Protein AF-A0A0C3Q9A3-F1 (afdb_monomer)

Solvent-accessible surface area (backbone atoms only — not comparable to full-atom values): 5598 Å² total; per-residue (Å²): 132,82,84,73,84,44,68,42,83,52,81,49,62,71,55,53,91,60,78,41,81,42,84,87,44,93,47,36,53,32,34,27,29,23,77,47,97,53,98,83,27,46,34,38,40,37,36,28,32,78,51,61,27,28,34,37,40,25,28,68,71,67,52,78,48,79,47,80,37,92,60,64,43,81,46,80,46,77,38,67,68,96,37,69,31,34,37,36,41,34,53,40,65,70,82,81,121

pLDDT: mean 92.53, std 11.79, range [40.44, 98.62]

Foldseek 3Di:
DDPDPQKDFDWQAADDPDWDADDRDQFWGIWHKYADDDPAFGIKIKTFGPDFWWKWWAFPQGDIWIDGGPDGTIDMTTHHDPGGTTGMMGTHHPPPD

Organism: NCBI:txid1051891

Nearest PDB structures (foldseek):
  2yn3-assembly1_A  TM=6.727E-01  e=9.941E-01  Salmonella enterica subsp. enterica serovar Typhimurium str. LT2
  2yn3-assembly3_D  TM=6.162E-01  e=1.102E+00  Salmonella enterica subsp. enterica serovar Typhimurium str. LT2
  2yn5-assembly1_B  TM=6.522E-01  e=2.267E+00  Salmonella enterica subsp. enterica serovar Typhimurium str. LT2
  2yn3-assembly2_B  TM=6.434E-01  e=3.423E+00  Salmonella enterica subsp. enterica serovar Typhimurium str. LT2
  7tl6-assembly2_B  TM=4.143E-01  e=4.663E+00  Mus musculus

Sequence (97 aa):
MADSKTQFNVTWPVGDQTWKEVTDIP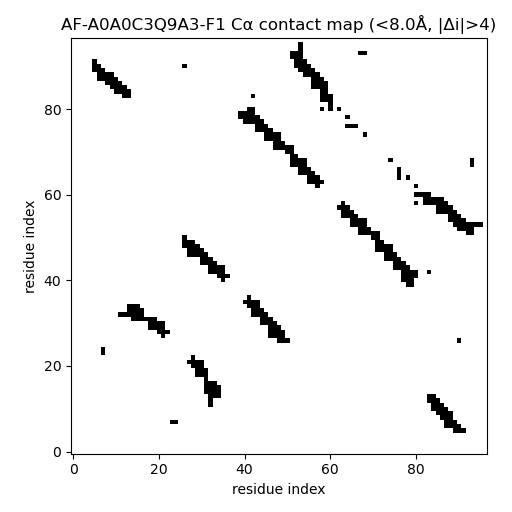SITRYRLYPITHIFYSYQLDFTNSVNLDFIFYDQSGDRYTKSTFVNGDHSVHYKSDDPTILLVKAEEPGGI

Structure (mmCIF, N/CA/C/O backbone):
data_AF-A0A0C3Q9A3-F1
#
_entry.id   AF-A0A0C3Q9A3-F1
#
loop_
_atom_site.group_PDB
_atom_site.id
_atom_site.type_symbol
_atom_site.label_atom_id
_atom_site.label_alt_id
_atom_site.label_comp_id
_atom_site.label_asym_id
_atom_site.label_entity_id
_atom_site.label_seq_id
_atom_site.pdbx_PDB_ins_code
_atom_site.Cartn_x
_atom_site.Cartn_y
_atom_site.Cartn_z
_atom_site.occupancy
_atom_site.B_iso_or_equiv
_atom_site.auth_seq_id
_atom_site.auth_comp_id
_atom_site.auth_asym_id
_atom_site.auth_atom_id
_atom_site.pdbx_PDB_model_num
ATOM 1 N N . MET A 1 1 ? -11.027 22.603 15.276 1.00 40.44 1 MET A N 1
ATOM 2 C CA . MET A 1 1 ? -10.036 21.750 14.594 1.00 40.44 1 MET A CA 1
ATOM 3 C C . MET A 1 1 ? -10.848 20.611 14.017 1.00 40.44 1 MET A C 1
ATOM 5 O O . MET A 1 1 ? -11.444 19.894 14.803 1.00 40.44 1 MET A O 1
ATOM 9 N N . ALA A 1 2 ? -11.079 20.584 12.705 1.00 42.38 2 ALA A N 1
ATOM 10 C CA . ALA A 1 2 ? -11.919 19.545 12.112 1.00 42.38 2 ALA A CA 1
ATOM 11 C C . ALA A 1 2 ? -11.199 18.199 12.262 1.00 42.38 2 ALA A C 1
ATOM 13 O O . ALA A 1 2 ? -10.034 18.117 11.879 1.00 42.38 2 ALA A O 1
ATOM 14 N N . ASP A 1 3 ? -11.867 17.197 12.838 1.00 51.12 3 ASP A N 1
ATOM 15 C CA . ASP A 1 3 ? -11.392 15.813 12.862 1.00 51.12 3 ASP A CA 1
ATOM 16 C C . ASP A 1 3 ? -11.102 15.379 11.422 1.00 51.12 3 ASP A C 1
ATOM 18 O O . ASP A 1 3 ? -12.017 15.168 10.619 1.00 51.12 3 ASP A O 1
ATOM 22 N N . SER A 1 4 ? -9.826 15.312 11.048 1.00 64.75 4 SER A N 1
ATOM 23 C CA . SER A 1 4 ? -9.432 14.754 9.765 1.00 64.75 4 SER A CA 1
ATOM 24 C C . SER A 1 4 ? -9.771 13.268 9.782 1.00 64.75 4 SER A C 1
ATOM 26 O O . SER A 1 4 ? -9.352 12.517 10.659 1.00 64.75 4 SER A O 1
ATOM 28 N N . LYS A 1 5 ? -10.563 12.826 8.804 1.00 78.75 5 LYS A N 1
ATOM 29 C CA . LYS A 1 5 ? -10.832 11.405 8.591 1.00 78.75 5 LYS A CA 1
ATOM 30 C C . LYS A 1 5 ? -9.498 10.705 8.310 1.00 78.75 5 LYS A C 1
ATOM 32 O O . LYS A 1 5 ? -8.885 10.962 7.283 1.00 78.75 5 LYS A O 1
ATOM 37 N N . THR A 1 6 ? -9.067 9.832 9.217 1.00 88.69 6 THR A N 1
ATOM 38 C CA . THR A 1 6 ? -7.829 9.041 9.089 1.00 88.69 6 THR A CA 1
ATOM 39 C C . THR A 1 6 ? -8.074 7.636 8.550 1.00 88.69 6 THR A C 1
ATOM 41 O O . THR A 1 6 ? -7.121 6.901 8.330 1.00 88.69 6 THR A O 1
ATOM 44 N N . GLN A 1 7 ? -9.335 7.244 8.339 1.00 94.75 7 GLN A N 1
ATOM 45 C CA . GLN A 1 7 ? -9.724 5.910 7.875 1.00 94.75 7 GLN A CA 1
ATOM 46 C C . GLN A 1 7 ? -10.497 5.990 6.563 1.00 94.75 7 GLN A C 1
ATOM 48 O O . GLN A 1 7 ? -11.472 6.733 6.463 1.00 94.75 7 GLN A O 1
ATOM 53 N N . PHE A 1 8 ? -10.111 5.187 5.581 1.00 96.19 8 PHE A N 1
ATOM 54 C CA . PHE A 1 8 ? -10.621 5.245 4.218 1.00 96.19 8 PHE A CA 1
ATOM 55 C C . PHE A 1 8 ? -11.033 3.848 3.760 1.00 96.19 8 PHE A C 1
ATOM 57 O O . PHE A 1 8 ? -10.188 2.963 3.625 1.00 96.19 8 PHE A O 1
ATOM 64 N N . ASN A 1 9 ? -12.333 3.653 3.529 1.00 96.88 9 ASN A N 1
ATOM 65 C CA . ASN A 1 9 ? -12.833 2.433 2.902 1.00 96.88 9 ASN A CA 1
ATOM 66 C C . ASN A 1 9 ? -12.415 2.434 1.436 1.00 96.88 9 ASN A C 1
ATOM 68 O O . ASN A 1 9 ? -12.623 3.425 0.734 1.00 96.88 9 ASN A O 1
ATOM 72 N N . VAL A 1 10 ? -11.858 1.319 0.988 1.00 96.50 10 VAL A N 1
ATOM 73 C CA . VAL A 1 10 ? -11.380 1.125 -0.376 1.00 96.50 10 VAL A CA 1
ATOM 74 C C . VAL A 1 10 ? -11.820 -0.238 -0.897 1.00 96.50 10 VAL A C 1
ATOM 76 O O . VAL A 1 10 ? -12.425 -1.047 -0.197 1.00 96.50 10 VAL A O 1
ATOM 79 N N . THR A 1 11 ? -11.528 -0.504 -2.162 1.00 97.62 11 THR A N 1
ATOM 80 C CA . THR A 1 11 ? -11.592 -1.850 -2.725 1.00 97.62 11 THR A CA 1
ATOM 81 C C . THR A 1 11 ? -10.426 -1.981 -3.683 1.00 97.62 11 THR A C 1
ATOM 83 O O . THR A 1 11 ? -10.497 -1.566 -4.840 1.00 97.62 11 THR A O 1
ATOM 86 N N . TRP A 1 12 ? -9.308 -2.476 -3.164 1.00 97.69 12 TRP A N 1
ATOM 87 C CA . TRP A 1 12 ? -8.072 -2.651 -3.915 1.00 97.69 12 TRP A CA 1
ATOM 88 C C . TRP A 1 12 ? -7.861 -4.145 -4.164 1.00 97.69 12 TRP A C 1
ATOM 90 O O . TRP A 1 12 ? -7.211 -4.813 -3.357 1.00 97.69 12 TRP A O 1
ATOM 100 N N . PRO A 1 13 ? -8.447 -4.699 -5.243 1.00 98.00 13 PRO A N 1
ATOM 101 C CA . PRO A 1 13 ? -8.308 -6.111 -5.561 1.00 98.00 13 PRO A CA 1
ATOM 102 C C . PRO A 1 13 ? -6.903 -6.412 -6.079 1.00 98.00 13 PRO A C 1
ATOM 104 O O . PRO A 1 13 ? -6.267 -5.568 -6.732 1.00 98.00 13 PRO A O 1
ATOM 107 N N . VAL A 1 14 ? -6.464 -7.650 -5.851 1.00 98.00 14 VAL A N 1
ATOM 108 C CA . VAL A 1 14 ? -5.254 -8.187 -6.478 1.00 98.00 14 VAL A CA 1
ATOM 109 C C . VAL A 1 14 ? -5.412 -8.154 -7.996 1.00 98.00 14 VAL A C 1
ATOM 111 O O . VAL A 1 14 ? -6.410 -8.613 -8.547 1.00 98.00 14 VAL A O 1
ATOM 114 N N . GLY A 1 15 ? -4.418 -7.587 -8.668 1.00 96.94 15 GLY A N 1
ATOM 115 C CA . GLY A 1 15 ? -4.305 -7.536 -10.117 1.00 96.94 15 GLY A CA 1
ATOM 116 C C . GLY A 1 15 ? -2.867 -7.802 -10.547 1.00 96.94 15 GLY A C 1
ATOM 117 O O . GLY A 1 15 ? -2.220 -8.728 -10.057 1.00 96.94 15 GLY A O 1
ATOM 118 N N . ASP A 1 16 ? -2.380 -6.988 -11.477 1.00 96.56 16 ASP A N 1
ATOM 119 C CA . ASP A 1 16 ? -1.021 -7.051 -12.001 1.00 96.56 16 ASP A CA 1
ATOM 120 C C . ASP A 1 16 ? -0.128 -5.930 -11.428 1.00 96.56 16 ASP A C 1
ATOM 122 O O . ASP A 1 16 ? -0.476 -5.231 -10.474 1.00 96.56 16 ASP A O 1
ATOM 126 N N . GLN A 1 17 ? 1.064 -5.771 -12.006 1.00 97.50 17 GLN A N 1
ATOM 127 C CA . GLN A 1 17 ? 2.052 -4.774 -11.585 1.00 97.50 17 GLN A CA 1
ATOM 128 C C . GLN A 1 17 ? 1.770 -3.350 -12.101 1.00 97.50 17 GLN A C 1
ATOM 130 O O . GLN A 1 17 ? 2.625 -2.466 -11.958 1.00 97.50 17 GLN A O 1
ATOM 135 N N . THR A 1 18 ? 0.601 -3.112 -12.698 1.00 98.19 18 THR A N 1
ATOM 136 C CA . THR A 1 18 ? 0.197 -1.805 -13.217 1.00 98.19 18 THR A CA 1
ATOM 137 C C . THR A 1 18 ? -0.289 -0.909 -12.084 1.00 98.19 18 THR A C 1
ATOM 139 O O . THR A 1 18 ? -1.111 -1.306 -11.259 1.00 98.19 18 THR A O 1
ATOM 142 N N . TRP A 1 19 ? 0.210 0.325 -12.060 1.00 98.38 19 TRP A N 1
ATOM 143 C CA . TRP A 1 19 ? -0.228 1.347 -11.114 1.00 98.38 19 TRP A CA 1
ATOM 144 C C . TRP A 1 19 ? -1.666 1.795 -11.387 1.00 98.38 19 TRP A C 1
ATOM 146 O O . TRP A 1 19 ? -2.050 2.044 -12.529 1.00 98.38 19 TRP A O 1
ATOM 156 N N . LYS A 1 20 ? -2.441 1.922 -10.312 1.00 98.19 20 LYS A N 1
ATOM 157 C CA . LYS A 1 20 ? -3.806 2.444 -10.282 1.00 98.19 20 LYS A CA 1
ATOM 158 C C . LYS A 1 20 ? -3.811 3.720 -9.444 1.00 98.19 20 LYS A C 1
ATOM 160 O O . LYS A 1 20 ? -3.312 3.714 -8.320 1.00 98.19 20 LYS A O 1
ATOM 165 N N . GLU A 1 21 ? -4.374 4.794 -9.980 1.00 98.00 21 GLU A N 1
ATOM 166 C CA . GLU A 1 21 ? -4.468 6.079 -9.279 1.00 98.00 21 GLU A CA 1
ATOM 167 C C . GLU A 1 21 ? -5.463 6.014 -8.109 1.00 98.00 21 GLU A C 1
ATOM 169 O O . GLU A 1 21 ? -6.452 5.278 -8.148 1.00 98.00 21 GLU A O 1
ATOM 174 N N . VAL A 1 22 ? -5.195 6.797 -7.064 1.00 97.06 22 VAL A N 1
ATOM 175 C CA . VAL A 1 22 ? -6.016 6.919 -5.855 1.00 97.06 22 VAL A CA 1
ATOM 176 C C . VAL A 1 22 ? -6.440 8.374 -5.700 1.00 97.06 22 VAL A C 1
ATOM 178 O O . VAL A 1 22 ? -5.605 9.268 -5.611 1.00 97.06 22 VAL A O 1
ATOM 181 N N . THR A 1 23 ? -7.748 8.615 -5.649 1.00 93.00 23 THR A N 1
ATOM 182 C CA . THR A 1 23 ? -8.320 9.965 -5.486 1.00 93.00 23 THR A CA 1
ATOM 183 C C . THR A 1 23 ? -8.913 10.205 -4.103 1.00 93.00 23 THR A C 1
ATOM 185 O O . THR A 1 23 ? -9.062 11.350 -3.686 1.00 93.00 23 THR A O 1
ATOM 188 N N . ASP A 1 24 ? -9.243 9.132 -3.385 1.00 90.88 24 ASP A N 1
ATOM 189 C CA . ASP A 1 24 ? -10.082 9.200 -2.183 1.00 90.88 24 ASP A CA 1
ATOM 190 C C . ASP A 1 24 ? -9.267 9.241 -0.881 1.00 90.88 24 ASP A C 1
ATOM 192 O O . ASP A 1 24 ? -9.819 9.468 0.197 1.00 90.88 24 ASP A O 1
ATOM 196 N N . ILE A 1 25 ? -7.949 9.035 -0.979 1.00 93.75 25 ILE A N 1
ATOM 197 C CA . ILE A 1 25 ? -6.997 9.099 0.133 1.00 93.75 25 ILE A CA 1
ATOM 198 C C . ILE A 1 25 ? -6.007 10.232 -0.160 1.00 93.75 25 ILE A C 1
ATOM 200 O O . ILE A 1 25 ? -5.127 10.052 -0.994 1.00 93.75 25 ILE A O 1
ATOM 204 N N . PRO A 1 26 ? -6.085 11.386 0.525 1.00 91.81 26 PRO A N 1
ATOM 205 C CA . PRO A 1 26 ? -5.252 12.548 0.200 1.00 91.81 26 PRO A CA 1
ATOM 206 C C . PRO A 1 26 ? -3.737 12.297 0.252 1.00 91.81 26 PRO A C 1
ATOM 208 O O . PRO A 1 26 ? -2.972 12.964 -0.442 1.00 91.81 26 PRO A O 1
ATOM 211 N N . SER A 1 27 ? -3.298 11.356 1.091 1.00 94.25 27 SER A N 1
ATOM 212 C CA . SER A 1 27 ? -1.885 11.048 1.316 1.00 94.25 27 SER A CA 1
ATOM 213 C C . SER A 1 27 ? -1.326 9.944 0.419 1.00 94.25 27 SER A C 1
ATOM 215 O O . SER A 1 27 ? -0.108 9.791 0.398 1.00 94.25 27 SER A O 1
ATOM 217 N N . ILE A 1 28 ? -2.163 9.202 -0.323 1.00 96.94 28 ILE A N 1
ATOM 218 C CA . ILE A 1 28 ? -1.742 8.146 -1.259 1.00 96.94 28 ILE A CA 1
ATOM 219 C C . ILE A 1 28 ? -2.187 8.531 -2.666 1.00 96.94 28 ILE A C 1
ATOM 221 O O . ILE A 1 28 ? -3.370 8.741 -2.898 1.00 96.94 28 ILE A O 1
ATOM 225 N N . THR A 1 29 ? -1.259 8.575 -3.618 1.00 98.06 29 THR A N 1
ATOM 226 C CA . THR A 1 29 ? -1.562 8.997 -4.996 1.00 98.06 29 THR A CA 1
ATOM 227 C C . THR A 1 29 ? -1.836 7.831 -5.935 1.00 98.06 29 THR A C 1
ATOM 229 O O . THR A 1 29 ? -2.630 7.959 -6.860 1.00 98.06 29 THR A O 1
ATOM 232 N N . ARG A 1 30 ? -1.213 6.674 -5.701 1.00 98.44 30 ARG A N 1
ATOM 233 C CA . ARG A 1 30 ? -1.387 5.467 -6.517 1.00 98.44 30 ARG A CA 1
ATOM 234 C C . ARG A 1 30 ? -1.025 4.215 -5.734 1.00 98.44 30 ARG A C 1
ATOM 236 O O . ARG A 1 30 ? -0.259 4.275 -4.771 1.00 98.44 30 ARG A O 1
ATOM 243 N N . TYR A 1 31 ? -1.540 3.079 -6.183 1.00 98.62 31 TYR A N 1
ATOM 244 C CA . TYR A 1 31 ? -1.211 1.763 -5.650 1.00 98.62 31 TYR A CA 1
ATOM 245 C C . TYR A 1 31 ? -1.105 0.715 -6.758 1.00 98.62 31 TYR A C 1
ATOM 247 O O . TYR A 1 31 ? -1.618 0.892 -7.862 1.00 98.62 31 TYR A O 1
ATOM 255 N N . ARG A 1 32 ? -0.477 -0.413 -6.449 1.00 98.50 32 ARG A N 1
ATOM 256 C CA . ARG A 1 32 ? -0.613 -1.663 -7.199 1.00 98.50 32 ARG A CA 1
ATOM 257 C C . ARG A 1 32 ? -0.502 -2.829 -6.234 1.00 98.50 32 ARG A C 1
ATOM 259 O O . ARG A 1 32 ? 0.287 -2.791 -5.295 1.00 98.50 32 ARG A O 1
ATOM 266 N N . LEU A 1 33 ? -1.297 -3.858 -6.472 1.00 98.56 33 LEU A N 1
ATOM 267 C CA . LEU A 1 33 ? -1.353 -5.039 -5.626 1.00 98.56 33 LEU A CA 1
ATOM 268 C C . LEU A 1 33 ? -1.332 -6.274 -6.514 1.00 98.56 33 LEU A C 1
ATOM 270 O O . LEU A 1 33 ? -2.216 -6.434 -7.354 1.00 98.56 33 LEU A O 1
ATOM 274 N N . TYR A 1 34 ? -0.337 -7.132 -6.325 1.00 98.44 34 TYR A N 1
ATOM 275 C CA . TYR A 1 34 ? -0.092 -8.277 -7.195 1.00 98.44 34 TYR A CA 1
ATOM 276 C C . TYR A 1 34 ? 0.504 -9.459 -6.422 1.00 98.44 34 TYR A C 1
ATOM 278 O O . TYR A 1 34 ? 1.125 -9.266 -5.368 1.00 98.44 34 TYR A O 1
ATOM 286 N N . PRO A 1 35 ? 0.323 -10.692 -6.928 1.00 97.69 35 PRO A N 1
ATOM 287 C CA . PRO A 1 35 ? 0.959 -11.860 -6.346 1.00 97.69 35 PRO A CA 1
ATOM 288 C C . PRO A 1 35 ? 2.472 -11.823 -6.580 1.00 97.69 35 PRO A C 1
ATOM 290 O O . PRO A 1 35 ? 2.948 -11.400 -7.636 1.00 97.69 35 PRO A O 1
ATOM 293 N N . ILE A 1 36 ? 3.232 -12.320 -5.610 1.00 97.00 36 ILE A N 1
ATOM 294 C CA . ILE A 1 36 ? 4.686 -12.477 -5.706 1.00 97.00 36 ILE A CA 1
ATOM 295 C C . ILE A 1 36 ? 5.091 -13.918 -5.411 1.00 97.00 36 ILE A C 1
ATOM 297 O O . ILE A 1 36 ? 4.438 -14.626 -4.649 1.00 97.00 36 ILE A O 1
ATOM 301 N N . THR A 1 37 ? 6.198 -14.358 -6.007 1.00 94.75 37 THR A N 1
ATOM 302 C CA . THR A 1 37 ? 6.802 -15.654 -5.673 1.00 94.75 37 THR A CA 1
ATOM 303 C C . THR A 1 37 ? 7.827 -15.451 -4.564 1.00 94.75 37 THR A C 1
ATOM 305 O O . THR A 1 37 ? 8.964 -15.063 -4.827 1.00 94.75 37 THR A O 1
ATOM 308 N N . HIS A 1 38 ? 7.425 -15.690 -3.317 1.00 93.19 38 HIS A N 1
ATOM 309 C CA . HIS A 1 38 ? 8.304 -15.616 -2.153 1.00 93.19 38 HIS A CA 1
ATOM 310 C C . HIS A 1 38 ? 7.911 -16.667 -1.104 1.00 93.19 38 HIS A C 1
ATOM 312 O O . HIS A 1 38 ? 6.756 -17.070 -1.016 1.00 93.19 38 HIS A O 1
ATOM 318 N N . ILE A 1 39 ? 8.868 -17.126 -0.292 1.00 90.31 39 ILE A N 1
ATOM 319 C CA . ILE A 1 39 ? 8.636 -18.230 0.661 1.00 90.31 39 ILE A CA 1
ATOM 320 C C . ILE A 1 39 ? 7.768 -17.834 1.866 1.00 90.31 39 ILE A C 1
ATOM 322 O O . ILE A 1 39 ? 7.105 -18.685 2.452 1.00 90.31 39 ILE A O 1
ATOM 326 N N . PHE A 1 40 ? 7.759 -16.549 2.230 1.00 91.69 40 PHE A N 1
ATOM 327 C CA . PHE A 1 40 ? 7.018 -16.032 3.392 1.00 91.69 40 PHE A CA 1
ATOM 328 C C . PHE A 1 40 ? 5.814 -15.162 3.026 1.00 91.69 40 PHE A C 1
ATOM 330 O O . PHE A 1 40 ? 4.941 -14.948 3.862 1.00 91.69 40 PHE A O 1
ATOM 337 N N . TYR A 1 41 ? 5.762 -14.663 1.792 1.00 92.88 41 TYR A N 1
ATOM 338 C CA . TYR A 1 41 ? 4.782 -13.672 1.360 1.00 92.88 41 TYR A CA 1
ATOM 339 C C . TYR A 1 41 ? 4.188 -14.101 0.033 1.00 92.88 41 TYR A C 1
ATOM 341 O O . TYR A 1 41 ? 4.898 -14.611 -0.831 1.00 92.88 41 TYR A O 1
ATOM 349 N N . SER A 1 42 ? 2.893 -13.874 -0.121 1.00 96.31 42 SER A N 1
ATOM 350 C CA . SER A 1 42 ? 2.162 -14.226 -1.337 1.00 96.31 42 SER A CA 1
ATOM 351 C C . SER A 1 42 ? 1.779 -12.989 -2.141 1.00 96.31 42 SER A C 1
ATOM 353 O O . SER A 1 42 ? 1.538 -13.104 -3.339 1.00 96.31 42 SER A O 1
ATOM 355 N N . TYR A 1 43 ? 1.782 -11.809 -1.512 1.00 98.12 43 TYR A N 1
ATOM 356 C CA . TYR A 1 43 ? 1.338 -10.559 -2.116 1.00 98.12 43 TYR A CA 1
ATOM 357 C C . TYR A 1 43 ? 2.274 -9.400 -1.784 1.00 98.12 43 TYR A C 1
ATOM 359 O O . TYR A 1 43 ? 2.888 -9.346 -0.712 1.00 98.12 43 TYR A O 1
ATOM 367 N N . GLN A 1 44 ? 2.363 -8.466 -2.727 1.00 98.31 44 GLN A N 1
ATOM 368 C CA . GLN A 1 44 ? 3.037 -7.188 -2.563 1.00 98.31 44 GLN A CA 1
ATOM 369 C C . GLN A 1 44 ? 2.061 -6.063 -2.893 1.00 98.31 44 GLN A C 1
ATOM 371 O O . GLN A 1 44 ? 1.553 -5.986 -4.013 1.00 98.31 44 GLN A O 1
ATOM 376 N N . LEU A 1 45 ? 1.826 -5.190 -1.916 1.00 98.50 45 LEU A N 1
ATOM 377 C CA . LEU A 1 45 ? 1.183 -3.898 -2.114 1.00 98.50 45 LEU A CA 1
ATOM 378 C C . LEU A 1 45 ? 2.279 -2.847 -2.249 1.00 98.50 45 LEU A C 1
ATOM 380 O O . LEU A 1 45 ? 2.998 -2.585 -1.284 1.00 98.50 45 LEU A O 1
ATOM 384 N N . ASP A 1 46 ? 2.375 -2.234 -3.422 1.00 98.50 46 ASP A N 1
ATOM 385 C CA . ASP A 1 46 ? 3.125 -0.997 -3.583 1.00 98.50 46 ASP A CA 1
ATOM 386 C C . ASP A 1 46 ? 2.164 0.190 -3.552 1.00 98.50 46 ASP A C 1
ATOM 388 O O . ASP A 1 46 ? 1.073 0.131 -4.123 1.00 98.50 46 ASP A O 1
ATOM 392 N N . PHE A 1 47 ? 2.571 1.278 -2.911 1.00 98.56 47 PHE A N 1
ATOM 393 C CA . PHE A 1 47 ? 1.827 2.532 -2.895 1.00 98.56 47 PHE A CA 1
ATOM 394 C C . PHE A 1 47 ? 2.780 3.722 -2.938 1.00 98.56 47 PHE A C 1
ATOM 396 O O . PHE A 1 47 ? 3.931 3.612 -2.519 1.00 98.56 47 PHE A O 1
ATOM 403 N N . THR A 1 48 ? 2.291 4.855 -3.433 1.00 98.44 48 THR A N 1
ATOM 404 C CA . THR A 1 48 ? 3.027 6.121 -3.415 1.00 98.44 48 THR A CA 1
ATOM 405 C C . THR A 1 48 ? 2.367 7.082 -2.445 1.00 98.44 48 THR A C 1
ATOM 407 O O . THR A 1 48 ? 1.168 7.332 -2.575 1.00 98.44 48 THR A O 1
ATOM 410 N N . ASN A 1 49 ? 3.127 7.648 -1.508 1.00 96.94 49 ASN A N 1
ATOM 411 C CA . ASN A 1 49 ? 2.640 8.683 -0.596 1.00 96.94 49 ASN A CA 1
ATOM 412 C C . ASN A 1 49 ? 3.220 10.075 -0.901 1.00 96.94 49 ASN A C 1
ATOM 414 O O . ASN A 1 49 ? 4.329 10.225 -1.415 1.00 96.94 49 ASN A O 1
ATOM 418 N N . SER A 1 50 ? 2.461 11.109 -0.540 1.00 95.50 50 SER A N 1
ATOM 419 C CA . SER A 1 50 ? 2.859 12.524 -0.633 1.00 95.50 50 SER A CA 1
ATOM 420 C C . SER A 1 50 ? 3.143 13.168 0.731 1.00 95.50 50 SER A C 1
ATOM 422 O O . SER A 1 50 ? 3.612 14.308 0.788 1.00 95.50 50 SER A O 1
ATOM 424 N N . VAL A 1 51 ? 2.862 12.444 1.819 1.00 91.94 51 VAL A N 1
ATOM 425 C CA . VAL A 1 51 ? 3.058 12.870 3.208 1.00 91.94 51 VAL A CA 1
ATOM 426 C C . VAL A 1 51 ? 3.589 11.694 4.026 1.00 91.94 51 VAL A C 1
ATOM 428 O O . VAL A 1 51 ? 3.086 10.575 3.901 1.00 91.94 51 VAL A O 1
ATOM 431 N N . ASN A 1 52 ? 4.571 11.963 4.884 1.00 92.00 52 ASN A N 1
ATOM 432 C CA . ASN A 1 52 ? 5.120 11.008 5.843 1.00 92.00 52 ASN A CA 1
ATOM 433 C C . ASN A 1 52 ? 4.085 10.671 6.922 1.00 92.00 52 ASN A C 1
ATOM 435 O O . ASN A 1 52 ? 3.790 11.509 7.772 1.00 92.00 52 ASN A O 1
ATOM 439 N N . LEU A 1 53 ? 3.550 9.454 6.882 1.00 92.75 53 LEU A N 1
ATOM 440 C CA . LEU A 1 53 ? 2.548 8.943 7.819 1.00 92.75 53 LEU A CA 1
ATOM 441 C C . LEU A 1 53 ? 2.830 7.472 8.151 1.00 92.75 53 LEU A C 1
ATOM 443 O O . LEU A 1 53 ? 3.583 6.781 7.450 1.00 92.75 53 LEU A O 1
ATOM 447 N N . ASP A 1 54 ? 2.177 6.987 9.200 1.00 93.81 54 ASP A N 1
ATOM 448 C CA . ASP A 1 54 ? 2.028 5.565 9.477 1.00 93.81 54 ASP A CA 1
ATOM 449 C C . ASP A 1 54 ? 0.764 5.053 8.776 1.00 93.81 54 ASP A C 1
ATOM 451 O O . ASP A 1 54 ? -0.356 5.477 9.062 1.00 93.81 54 ASP A O 1
ATOM 455 N N . PHE A 1 55 ? 0.947 4.141 7.821 1.00 95.69 55 PHE A N 1
ATOM 456 C CA . PHE A 1 55 ? -0.149 3.536 7.073 1.00 95.69 55 PHE A CA 1
ATOM 457 C C . PHE A 1 55 ? -0.487 2.156 7.622 1.00 95.69 55 PHE A C 1
ATOM 459 O O . PHE A 1 55 ? 0.400 1.326 7.832 1.00 95.69 55 PHE A O 1
ATOM 466 N N . ILE A 1 56 ? -1.777 1.888 7.810 1.00 97.00 56 ILE A N 1
ATOM 467 C CA . ILE A 1 56 ? -2.289 0.583 8.228 1.00 97.00 56 ILE A CA 1
ATOM 468 C C . ILE A 1 56 ? -3.292 0.094 7.189 1.00 97.00 56 ILE A C 1
ATOM 470 O O . ILE A 1 56 ? -4.311 0.737 6.952 1.00 97.00 56 ILE A O 1
ATOM 474 N N . PHE A 1 57 ? -3.026 -1.063 6.604 1.00 97.94 57 PHE A N 1
ATOM 475 C CA . PHE A 1 57 ? -3.869 -1.699 5.601 1.00 97.94 57 PHE A CA 1
ATOM 476 C C . PHE A 1 57 ? -4.588 -2.888 6.229 1.00 97.94 57 PHE A C 1
ATOM 478 O O . PHE A 1 57 ? -3.957 -3.665 6.948 1.00 97.94 57 PHE A O 1
ATOM 485 N N . TYR A 1 58 ? -5.883 -3.020 5.954 1.00 98.12 58 TYR A N 1
ATOM 486 C CA . TYR A 1 58 ? -6.663 -4.195 6.323 1.00 98.12 58 TYR A CA 1
ATOM 487 C C . TYR A 1 58 ? -7.189 -4.867 5.070 1.00 98.12 58 TYR A C 1
ATOM 489 O O . TYR A 1 58 ? -7.802 -4.210 4.217 1.00 98.12 58 TYR A O 1
ATOM 497 N N . ASP A 1 59 ? -6.943 -6.164 4.970 1.00 98.00 59 ASP A N 1
ATOM 498 C CA . ASP A 1 59 ? -7.498 -6.961 3.892 1.00 98.00 59 ASP A CA 1
ATOM 499 C C . ASP A 1 59 ? -8.916 -7.457 4.199 1.00 98.00 59 ASP A C 1
ATOM 501 O O . ASP A 1 59 ? -9.508 -7.152 5.238 1.00 98.00 59 ASP A O 1
ATOM 505 N N . GLN A 1 60 ? -9.479 -8.204 3.258 1.00 97.38 60 GLN A N 1
ATOM 506 C CA . GLN A 1 60 ? -10.830 -8.732 3.336 1.00 97.38 60 GLN A CA 1
ATOM 507 C C . GLN A 1 60 ? -10.956 -9.893 4.332 1.00 97.38 60 GLN A C 1
ATOM 509 O O . GLN A 1 60 ? -12.046 -10.118 4.860 1.00 97.38 60 GLN A O 1
ATOM 514 N N . SER A 1 61 ? -9.855 -10.579 4.649 1.00 96.94 61 SER A N 1
ATOM 515 C CA . SER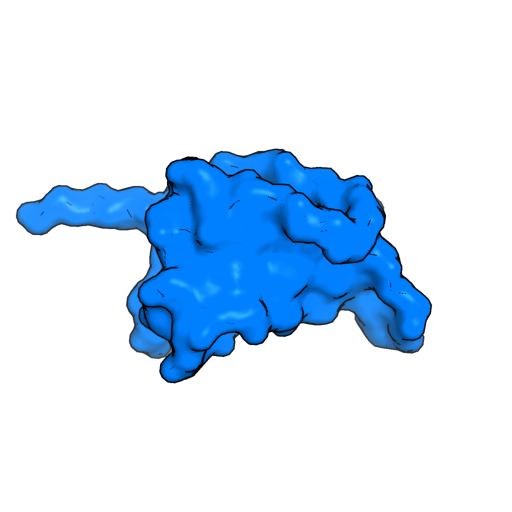 A 1 61 ? -9.814 -11.578 5.723 1.00 96.94 61 SER A CA 1
ATOM 516 C C . SER A 1 61 ? -9.814 -10.949 7.126 1.00 96.94 61 SER A C 1
ATOM 518 O O . SER A 1 61 ? -10.159 -11.613 8.104 1.00 96.94 61 SER A O 1
ATOM 520 N N . GLY A 1 62 ? -9.507 -9.650 7.217 1.00 94.94 62 GLY A N 1
ATOM 521 C CA . GLY A 1 62 ? -9.424 -8.883 8.459 1.00 94.94 62 GLY A CA 1
ATOM 522 C C . GLY A 1 62 ? -8.001 -8.755 9.011 1.00 94.94 62 GLY A C 1
ATOM 523 O O . GLY A 1 62 ? -7.823 -8.190 10.095 1.00 94.94 62 GLY A O 1
ATOM 524 N N . ASP A 1 63 ? -6.996 -9.238 8.277 1.00 96.62 63 ASP A N 1
ATOM 525 C CA . ASP A 1 63 ? -5.592 -9.133 8.658 1.00 96.62 63 ASP A CA 1
ATOM 526 C C . ASP A 1 63 ? -5.078 -7.698 8.505 1.00 96.62 63 ASP A C 1
ATOM 528 O O . ASP A 1 63 ? -5.548 -6.924 7.671 1.00 96.62 63 ASP A O 1
ATOM 532 N N . ARG A 1 64 ? -4.089 -7.337 9.332 1.00 96.06 64 ARG A N 1
ATOM 533 C CA . ARG A 1 64 ? -3.551 -5.975 9.454 1.00 96.06 64 ARG A CA 1
ATOM 534 C C . ARG A 1 64 ? -2.076 -5.905 9.071 1.00 96.06 64 ARG A C 1
ATOM 536 O O . ARG A 1 64 ? -1.255 -6.616 9.652 1.00 96.06 64 ARG A O 1
ATOM 543 N N . TYR A 1 65 ? -1.719 -4.932 8.234 1.00 96.19 65 TYR A N 1
ATOM 544 C CA . TYR A 1 65 ? -0.342 -4.680 7.796 1.00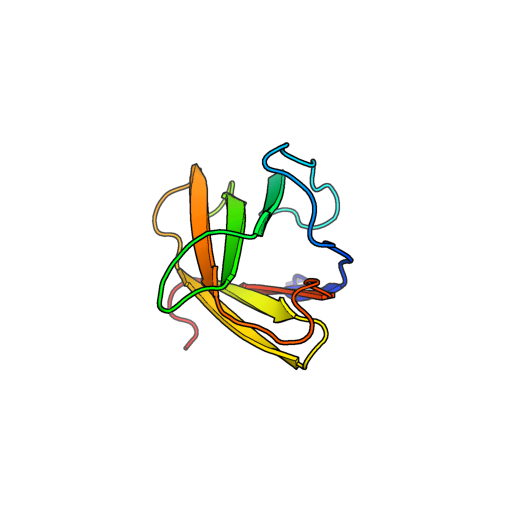 96.19 65 TYR A CA 1
ATOM 545 C C . TYR A 1 65 ? 0.043 -3.211 7.974 1.00 96.19 65 TYR A C 1
ATOM 547 O O . TYR A 1 65 ? -0.685 -2.325 7.536 1.00 96.19 65 TYR A O 1
ATOM 555 N N . THR A 1 66 ? 1.193 -2.943 8.594 1.00 95.06 66 THR A N 1
ATOM 556 C CA . THR A 1 66 ? 1.631 -1.576 8.922 1.00 95.06 66 THR A CA 1
ATOM 557 C C . THR A 1 66 ? 2.870 -1.178 8.129 1.00 95.06 66 THR A C 1
ATOM 559 O O . THR A 1 66 ? 3.804 -1.970 7.977 1.00 95.06 66 THR A O 1
ATOM 562 N N . LYS A 1 67 ? 2.901 0.073 7.662 1.00 96.31 67 LYS A N 1
ATOM 563 C CA . LYS A 1 67 ? 4.055 0.685 7.008 1.00 96.31 67 LYS A CA 1
ATOM 564 C C . LYS A 1 67 ? 4.261 2.126 7.461 1.00 96.31 67 LYS A C 1
ATOM 566 O O . LYS A 1 67 ? 3.509 3.012 7.069 1.00 96.31 67 LYS A O 1
ATOM 571 N N . SER A 1 68 ? 5.340 2.355 8.198 1.00 94.31 68 SER A N 1
ATOM 572 C CA . SER A 1 68 ? 5.842 3.701 8.482 1.00 94.31 68 SER A CA 1
ATOM 573 C C . SER A 1 68 ? 6.606 4.257 7.286 1.00 94.31 68 SER A C 1
ATOM 575 O O . SER A 1 68 ? 7.468 3.577 6.713 1.00 94.31 68 SER A O 1
ATOM 577 N N . THR A 1 69 ? 6.294 5.495 6.910 1.00 92.75 69 THR A N 1
ATOM 578 C CA . THR A 1 69 ? 6.923 6.196 5.785 1.00 92.75 69 THR A CA 1
ATOM 579 C C . THR A 1 69 ? 7.654 7.440 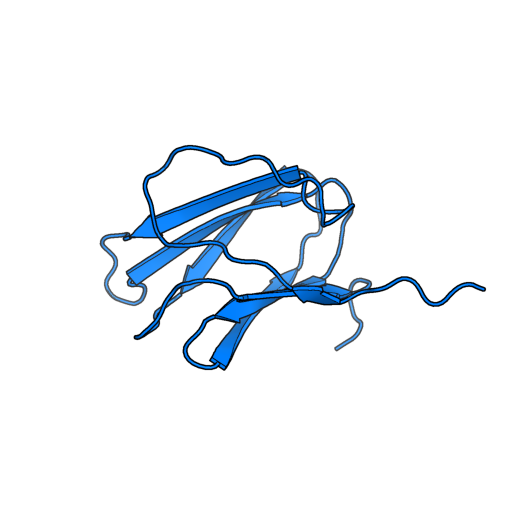6.289 1.00 92.75 69 THR A C 1
ATOM 581 O O . THR A 1 69 ? 7.052 8.379 6.798 1.00 92.75 69 THR A O 1
ATOM 584 N N . PHE A 1 70 ? 8.987 7.431 6.189 1.00 89.44 70 PHE A N 1
ATOM 585 C CA . PHE A 1 70 ? 9.849 8.547 6.622 1.00 89.44 70 PHE A CA 1
ATOM 586 C C . PHE A 1 70 ? 10.263 9.470 5.470 1.00 89.44 70 PHE A C 1
ATOM 588 O O . PHE A 1 70 ? 10.862 10.524 5.684 1.00 89.44 70 PHE A O 1
ATOM 595 N N . VAL A 1 71 ? 9.970 9.048 4.244 1.00 92.44 71 VAL A N 1
ATOM 596 C CA . VAL A 1 71 ? 10.173 9.806 3.015 1.00 92.44 71 VAL A CA 1
ATOM 597 C C . VAL A 1 71 ? 8.906 9.689 2.181 1.00 92.44 71 VAL A C 1
ATOM 599 O O . VAL A 1 71 ? 8.212 8.680 2.267 1.00 92.44 71 VAL A O 1
ATOM 602 N N . ASN A 1 72 ? 8.637 10.699 1.360 1.00 95.50 72 ASN A N 1
ATOM 603 C CA . ASN A 1 72 ? 7.596 10.624 0.345 1.00 95.50 72 ASN A CA 1
ATOM 604 C C . ASN A 1 72 ? 8.096 9.789 -0.836 1.00 95.50 72 ASN A C 1
ATOM 606 O O . ASN A 1 72 ? 9.237 9.965 -1.277 1.00 95.50 72 ASN A O 1
ATOM 610 N N . GLY A 1 73 ? 7.237 8.945 -1.394 1.00 97.06 73 GLY A N 1
ATOM 611 C CA . GLY A 1 73 ? 7.531 8.204 -2.611 1.00 97.06 73 GLY A CA 1
ATOM 612 C C . GLY A 1 73 ? 6.931 6.810 -2.605 1.00 97.06 73 GLY A C 1
ATOM 613 O O . GLY A 1 73 ? 5.900 6.562 -1.991 1.00 97.06 73 GLY A O 1
ATOM 614 N N . ASP A 1 74 ? 7.568 5.910 -3.347 1.00 98.19 74 ASP A N 1
ATOM 615 C CA . ASP A 1 74 ? 7.095 4.541 -3.511 1.00 98.19 74 ASP A CA 1
ATOM 616 C C . ASP A 1 74 ? 7.525 3.671 -2.320 1.00 98.19 74 ASP A C 1
ATOM 618 O O . ASP A 1 74 ? 8.691 3.640 -1.912 1.00 98.19 74 ASP A O 1
ATOM 622 N N . HIS A 1 75 ? 6.574 2.912 -1.790 1.00 97.88 75 HIS A N 1
ATOM 623 C CA . HIS A 1 75 ? 6.759 2.004 -0.668 1.00 97.88 75 HIS A CA 1
ATOM 624 C C . HIS A 1 75 ? 6.118 0.657 -0.947 1.00 97.88 75 HIS A C 1
ATOM 626 O O . HIS A 1 75 ? 5.137 0.575 -1.677 1.00 97.88 75 HIS A O 1
ATOM 632 N N . SER A 1 76 ? 6.644 -0.380 -0.295 1.00 97.62 76 SER A N 1
ATOM 633 C CA . SER A 1 76 ? 6.145 -1.749 -0.417 1.00 97.62 76 SER A CA 1
ATOM 634 C C . SER A 1 76 ? 5.768 -2.335 0.939 1.00 97.62 76 SER A C 1
ATOM 636 O O . SER A 1 76 ? 6.479 -2.145 1.941 1.00 97.62 76 SER A O 1
ATOM 638 N N . VAL A 1 77 ? 4.676 -3.094 0.929 1.00 97.62 77 VAL A N 1
ATOM 639 C CA . VAL A 1 77 ? 4.210 -3.973 2.000 1.00 97.62 77 VAL A CA 1
ATOM 640 C C . VAL A 1 77 ? 4.129 -5.386 1.441 1.00 97.62 77 VAL A C 1
ATOM 642 O O . VAL A 1 77 ? 3.401 -5.644 0.484 1.00 97.62 77 VAL A O 1
ATOM 645 N N . HIS A 1 78 ? 4.881 -6.305 2.040 1.00 97.00 78 HIS A N 1
ATOM 646 C CA . HIS A 1 78 ? 4.826 -7.728 1.716 1.00 97.00 78 HIS A CA 1
ATOM 647 C C . HIS A 1 78 ? 3.979 -8.450 2.749 1.00 97.00 78 HIS A C 1
ATOM 649 O O . HIS A 1 78 ? 4.192 -8.275 3.949 1.00 97.00 78 HIS A O 1
ATOM 655 N N . TYR A 1 79 ? 3.028 -9.259 2.291 1.00 95.88 79 TYR A N 1
ATOM 656 C CA . TYR A 1 79 ? 2.121 -9.960 3.189 1.00 95.88 79 TYR A CA 1
ATOM 657 C C . TYR A 1 79 ? 1.629 -11.294 2.629 1.00 95.88 79 TYR A C 1
ATOM 659 O O . TYR A 1 79 ? 1.848 -11.653 1.467 1.00 95.88 79 TYR A O 1
ATOM 667 N N . LYS A 1 80 ? 0.996 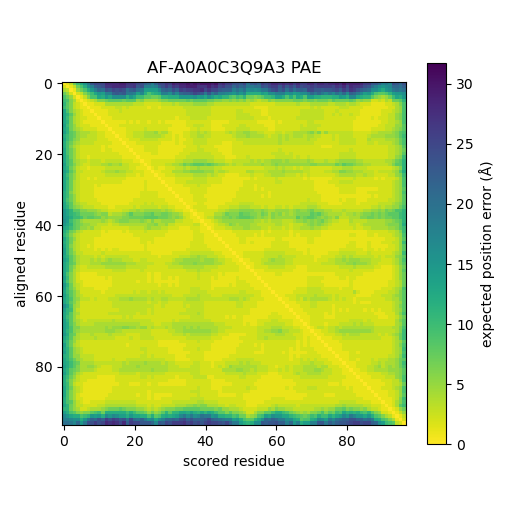-12.064 3.510 1.00 95.31 80 LYS A N 1
ATOM 668 C CA . LYS A 1 80 ? 0.324 -13.323 3.215 1.00 95.31 80 LYS A CA 1
ATOM 669 C C . LYS A 1 80 ? -1.098 -13.210 3.751 1.00 95.31 80 LYS A C 1
ATOM 671 O O . LYS A 1 80 ? -1.265 -12.762 4.877 1.00 95.31 80 LYS A O 1
ATOM 676 N N . SER A 1 81 ? -2.065 -13.604 2.933 1.00 95.75 81 SER A N 1
ATOM 677 C CA . SER A 1 81 ? -3.490 -13.529 3.235 1.00 95.75 81 SER A CA 1
ATOM 678 C C . SER A 1 81 ? -4.248 -14.606 2.466 1.00 95.75 81 SER A C 1
ATOM 680 O O . SER A 1 81 ? -3.843 -14.954 1.350 1.00 95.75 81 SER A O 1
ATOM 682 N N . ASP A 1 82 ? -5.338 -15.099 3.048 1.00 94.12 82 ASP A N 1
ATOM 683 C CA . ASP A 1 82 ? -6.296 -15.974 2.367 1.00 94.12 82 ASP A CA 1
ATOM 684 C C . ASP A 1 82 ? -7.276 -15.175 1.484 1.00 94.12 82 ASP A C 1
ATOM 686 O O . ASP A 1 82 ? -7.762 -15.699 0.482 1.00 94.12 82 ASP A O 1
ATOM 690 N N . ASP A 1 83 ? -7.515 -13.896 1.807 1.00 96.88 83 ASP A N 1
ATOM 691 C CA . ASP A 1 83 ? -8.336 -12.968 1.022 1.00 96.88 83 ASP A CA 1
ATOM 692 C C . ASP A 1 83 ? -7.652 -11.584 0.926 1.00 96.88 83 ASP A C 1
ATOM 694 O O . ASP A 1 83 ? -7.908 -10.676 1.724 1.00 96.88 83 ASP A O 1
ATOM 698 N N . PRO A 1 84 ? -6.728 -11.420 -0.038 1.00 97.25 84 PRO A N 1
ATOM 699 C CA . PRO A 1 84 ? -5.727 -10.349 -0.053 1.00 97.25 84 PRO A CA 1
ATOM 700 C C . PRO A 1 84 ? -6.245 -8.968 -0.465 1.00 97.25 84 PRO A C 1
ATOM 702 O O . PRO A 1 84 ? -5.456 -8.021 -0.504 1.00 97.25 84 PRO A O 1
ATOM 705 N N . THR A 1 85 ? -7.522 -8.837 -0.829 1.00 98.25 85 THR A N 1
ATOM 706 C CA . THR A 1 85 ? -8.110 -7.561 -1.260 1.00 98.25 85 THR A CA 1
ATOM 707 C C . THR A 1 85 ? -8.075 -6.559 -0.111 1.00 98.25 85 THR A C 1
ATOM 709 O O . THR A 1 85 ? -8.646 -6.825 0.939 1.00 98.25 85 THR A O 1
ATOM 712 N N . ILE A 1 86 ? -7.463 -5.385 -0.296 1.00 98.38 86 ILE A N 1
ATOM 713 C CA . ILE A 1 86 ? -7.473 -4.343 0.745 1.00 98.38 86 ILE A CA 1
ATOM 714 C C . ILE A 1 86 ? -8.825 -3.627 0.739 1.00 98.38 86 ILE A C 1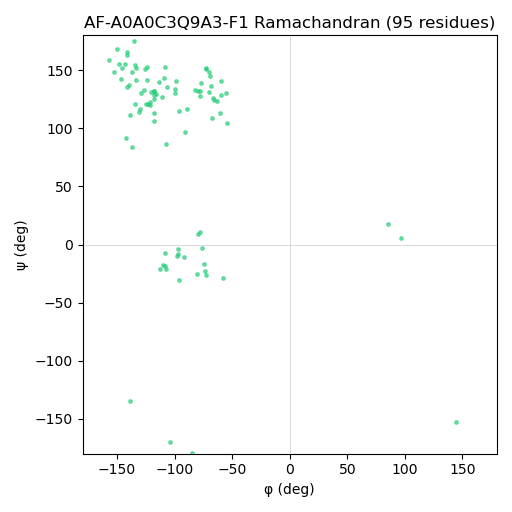
ATOM 716 O O . ILE A 1 86 ? -9.270 -3.140 -0.307 1.00 98.38 86 ILE A O 1
ATOM 720 N N . LEU A 1 87 ? -9.458 -3.550 1.913 1.00 98.12 87 LEU A N 1
ATO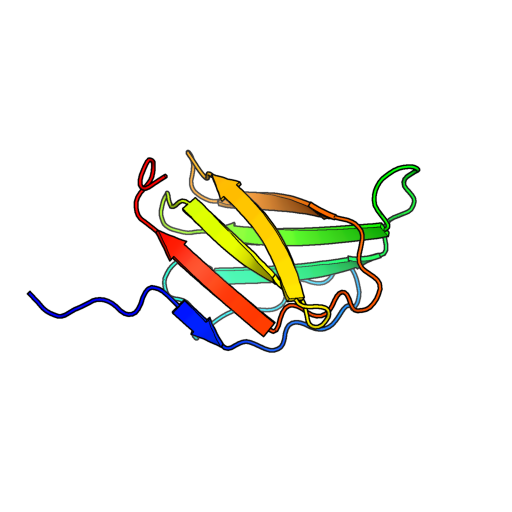M 721 C CA . LEU A 1 87 ? -10.767 -2.917 2.118 1.00 98.12 87 LEU A CA 1
ATOM 722 C C . LEU A 1 87 ? -10.706 -1.648 2.970 1.00 98.12 87 LEU A C 1
ATOM 724 O O . LEU A 1 87 ? -11.605 -0.809 2.891 1.00 98.12 87 LEU A O 1
ATOM 728 N N . LEU A 1 88 ? -9.656 -1.480 3.774 1.00 97.50 88 LEU A N 1
ATOM 729 C CA . LEU A 1 88 ? -9.495 -0.313 4.637 1.00 97.50 88 LEU A CA 1
ATOM 730 C C . LEU A 1 88 ? -8.038 0.137 4.671 1.00 97.50 88 LEU A C 1
ATOM 732 O O . LEU A 1 88 ? -7.129 -0.668 4.869 1.00 97.50 88 LEU A O 1
ATOM 736 N N . VAL A 1 89 ? -7.840 1.446 4.557 1.00 97.56 89 VAL A N 1
ATOM 737 C CA . VAL A 1 89 ? -6.559 2.106 4.808 1.00 97.56 89 VAL A CA 1
ATOM 738 C C . VAL A 1 89 ? -6.735 3.081 5.960 1.00 97.56 89 VAL A C 1
ATOM 740 O O . VAL A 1 89 ? -7.671 3.880 5.960 1.00 97.56 89 VAL A O 1
ATOM 743 N N . LYS A 1 90 ? -5.831 3.041 6.935 1.00 96.06 90 LYS A N 1
ATOM 744 C CA . LYS A 1 90 ? -5.671 4.095 7.935 1.00 96.06 90 LYS A CA 1
ATOM 745 C C . LYS A 1 90 ? -4.369 4.840 7.693 1.00 96.06 90 LYS A C 1
ATOM 747 O O . LYS A 1 90 ? -3.384 4.216 7.305 1.00 96.06 90 LYS A O 1
ATOM 752 N N . ALA A 1 91 ? -4.382 6.146 7.913 1.00 93.94 91 ALA A N 1
ATOM 753 C CA . ALA A 1 91 ? -3.213 7.008 7.827 1.00 93.94 91 ALA A CA 1
ATOM 754 C C . ALA A 1 91 ? -3.130 7.850 9.105 1.00 93.94 91 ALA A C 1
ATOM 756 O O . ALA A 1 91 ? -4.039 8.629 9.397 1.00 93.94 91 ALA A O 1
ATOM 757 N N . GLU A 1 92 ? -2.068 7.649 9.875 1.00 91.69 92 GLU A N 1
ATOM 758 C CA . GLU A 1 92 ? -1.873 8.212 11.212 1.00 91.69 92 GLU A CA 1
ATOM 759 C C . GLU A 1 92 ? -0.562 9.010 11.257 1.00 91.69 92 GLU A C 1
ATOM 761 O O . GLU A 1 92 ? 0.362 8.751 10.483 1.00 91.69 92 GLU A O 1
ATOM 766 N N . GLU A 1 93 ? -0.483 10.010 12.137 1.00 88.44 93 GLU A N 1
ATOM 767 C CA . GLU A 1 93 ? 0.768 10.744 12.356 1.00 88.44 93 GLU A CA 1
ATOM 768 C C . GLU A 1 93 ? 1.869 9.776 12.831 1.00 88.44 93 GLU A C 1
ATOM 770 O O . GLU A 1 93 ? 1.581 8.893 13.648 1.00 88.44 93 GLU A O 1
ATOM 775 N N . PRO A 1 94 ? 3.121 9.929 12.362 1.00 81.06 94 PRO A N 1
ATOM 776 C CA . PRO A 1 94 ? 4.208 9.038 12.747 1.00 81.06 94 PRO A CA 1
ATOM 777 C C . PRO A 1 94 ? 4.394 8.960 14.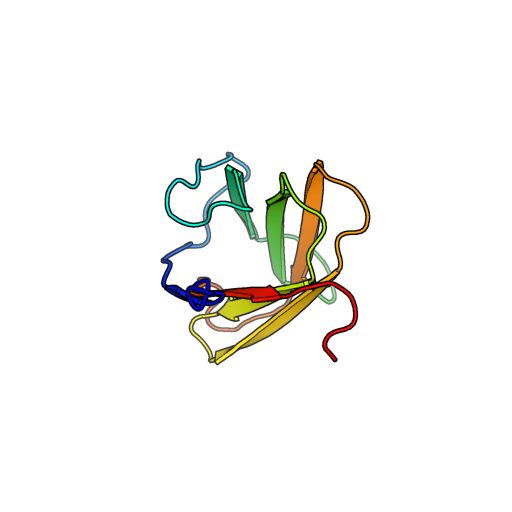267 1.00 81.06 94 PRO A C 1
ATOM 779 O O . PRO A 1 94 ? 4.519 9.987 14.939 1.00 81.06 94 PRO A O 1
ATOM 782 N N . GLY A 1 95 ? 4.476 7.741 14.807 1.00 66.75 95 GLY A N 1
ATOM 783 C CA . GLY A 1 95 ? 4.716 7.517 16.240 1.00 66.75 95 GLY A CA 1
ATOM 784 C C . GLY A 1 95 ? 3.460 7.543 17.117 1.00 66.75 95 GLY A C 1
ATOM 785 O O . GLY A 1 95 ? 3.574 7.684 18.331 1.00 66.75 95 GLY A O 1
ATOM 786 N N . GLY A 1 96 ? 2.274 7.397 16.518 1.00 56.69 96 GLY A N 1
ATOM 787 C CA . GLY A 1 96 ? 0.992 7.251 17.217 1.00 56.69 96 GLY A CA 1
ATOM 788 C C . GLY A 1 96 ? 0.700 5.858 17.804 1.00 56.69 96 GLY A C 1
ATOM 789 O O . GLY A 1 96 ? -0.438 5.618 18.208 1.00 56.69 96 GLY A O 1
ATOM 790 N N . ILE A 1 97 ? 1.689 4.953 17.842 1.00 49.03 97 ILE A N 1
ATOM 791 C CA . ILE A 1 97 ? 1.595 3.601 18.433 1.00 49.03 97 ILE A CA 1
ATOM 792 C C . ILE A 1 97 ? 2.173 3.519 19.845 1.00 49.03 97 ILE A C 1
ATOM 794 O O . ILE A 1 97 ? 3.247 4.111 20.091 1.00 49.03 97 ILE A O 1
#

Mean predicted aligned error: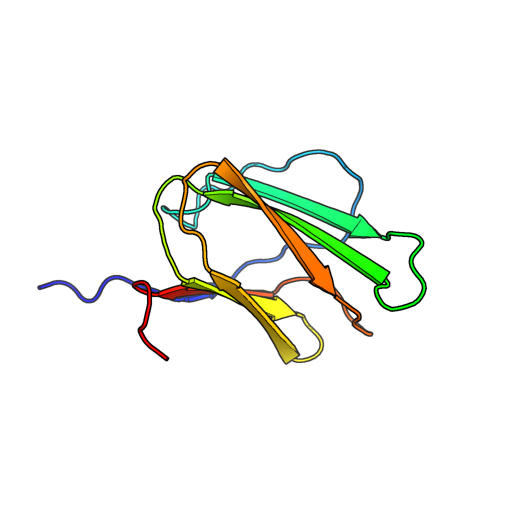 4.09 Å

Secondary structure (DSSP, 8-state):
------EEEEEE----S--EE-SS-TTEEEEEEEE---SS-SEEEEEEESS--EEEEEETT--EEEEE-SSSEEEEEEE--SS--EEEEEEE-TT--

Radius of gyration: 12.9 Å; Cα contacts (8 Å, |Δi|>4): 219; chains: 1; bounding box: 23×40×32 Å